Protein AF-A0A2G3PTI4-F1 (afdb_monomer_lite)

Secondary structure (DSSP, 8-state):
-PEEEEEEETTT-SBP-EEEEEEEEEEE-TTS-EEEEEEEEEE-HHHHHS-----TTSEEEE--HHHH-PEEEE--

Structure (mmCIF, N/CA/C/O backbone):
data_AF-A0A2G3PTI4-F1
#
_entry.id   AF-A0A2G3PTI4-F1
#
loop_
_atom_site.group_PDB
_atom_site.id
_atom_site.type_symbol
_atom_site.label_atom_id
_atom_site.label_alt_id
_atom_site.label_comp_id
_atom_site.label_asym_id
_atom_site.label_entity_id
_atom_site.label_seq_id
_atom_site.pdbx_PDB_ins_code
_atom_site.Cartn_x
_atom_site.Cartn_y
_atom_site.Cartn_z
_atom_site.occupancy
_atom_site.B_iso_or_equiv
_atom_site.auth_seq_id
_atom_site.auth_comp_id
_atom_site.auth_asym_id
_atom_site.auth_atom_id
_atom_site.pdbx_PDB_model_num
ATOM 1 N N . MET A 1 1 ? -2.608 1.757 -17.398 1.00 47.62 1 MET A N 1
ATOM 2 C CA . MET A 1 1 ? -1.853 1.084 -16.319 1.00 47.62 1 MET A CA 1
ATOM 3 C C . MET A 1 1 ? -2.663 1.245 -15.044 1.00 47.62 1 MET A C 1
ATOM 5 O O . MET A 1 1 ? -2.729 2.353 -14.525 1.00 47.62 1 MET A O 1
ATOM 9 N N . ASN A 1 2 ? -3.386 0.201 -14.629 1.00 54.62 2 ASN A N 1
ATOM 10 C CA . ASN A 1 2 ? -4.220 0.260 -13.426 1.00 54.62 2 ASN A CA 1
ATOM 11 C C . ASN A 1 2 ? -3.302 0.430 -12.217 1.00 54.62 2 ASN A C 1
ATOM 13 O O . ASN A 1 2 ? -2.374 -0.354 -12.035 1.00 54.62 2 ASN A O 1
ATOM 17 N N . ARG A 1 3 ? -3.521 1.479 -11.426 1.00 81.00 3 ARG A N 1
ATOM 18 C CA . ARG A 1 3 ? -2.807 1.671 -10.164 1.00 81.00 3 ARG A CA 1
ATOM 19 C C . ARG A 1 3 ? -3.668 1.039 -9.080 1.00 81.00 3 ARG A C 1
ATOM 21 O O . ARG A 1 3 ? -4.853 1.338 -9.011 1.00 81.00 3 ARG A O 1
ATOM 28 N N . TYR A 1 4 ? -3.116 0.135 -8.284 1.00 92.12 4 TYR A N 1
ATOM 29 C CA . TYR A 1 4 ? -3.819 -0.408 -7.123 1.00 92.12 4 TYR A CA 1
ATOM 30 C C . TYR A 1 4 ? -3.565 0.473 -5.904 1.00 92.12 4 TYR A C 1
ATOM 32 O O . TYR A 1 4 ? -2.523 1.125 -5.817 1.00 92.12 4 TYR A O 1
ATOM 40 N N . LYS A 1 5 ? -4.495 0.465 -4.955 1.00 94.69 5 LYS A N 1
ATOM 41 C CA . LYS A 1 5 ? -4.359 1.100 -3.642 1.00 94.69 5 LYS A CA 1
ATOM 42 C C . LYS A 1 5 ? -4.765 0.138 -2.530 1.00 94.69 5 LYS A C 1
ATOM 44 O O . LYS A 1 5 ? -5.567 -0.764 -2.764 1.00 94.69 5 LYS A O 1
ATOM 49 N N . THR A 1 6 ? -4.244 0.334 -1.324 1.00 95.50 6 THR A N 1
ATOM 50 C CA . THR A 1 6 ? -4.712 -0.426 -0.156 1.00 95.50 6 THR A CA 1
ATOM 51 C C . THR A 1 6 ? -6.085 0.076 0.296 1.00 95.50 6 THR A C 1
ATOM 53 O O . THR A 1 6 ? -6.344 1.284 0.292 1.00 95.50 6 THR A O 1
ATOM 56 N N . SER A 1 7 ? -6.975 -0.838 0.694 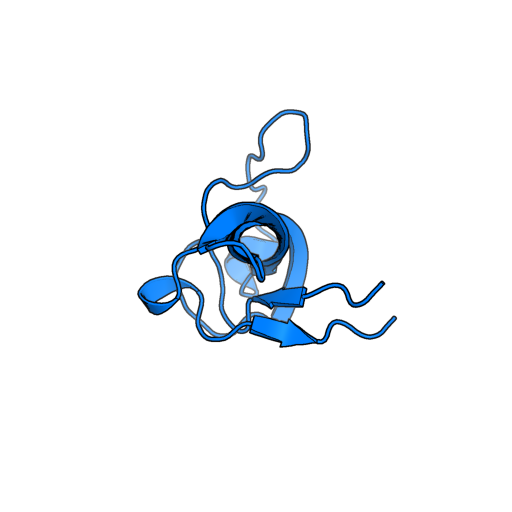1.00 96.06 7 SER A N 1
ATOM 57 C CA . SER A 1 7 ? -8.279 -0.476 1.265 1.00 96.06 7 SER A CA 1
ATOM 58 C C . SER A 1 7 ? -8.156 0.086 2.685 1.00 96.06 7 SER A C 1
ATOM 60 O O . SER A 1 7 ? -9.005 0.874 3.114 1.00 96.06 7 SER A O 1
ATOM 62 N N . ASN A 1 8 ? -7.110 -0.333 3.408 1.00 96.88 8 ASN A N 1
ATOM 63 C CA . ASN A 1 8 ? -6.868 0.006 4.804 1.00 96.88 8 ASN A CA 1
ATOM 64 C C . ASN A 1 8 ? -5.524 0.729 4.986 1.00 96.88 8 ASN A C 1
ATOM 66 O O . ASN A 1 8 ? -4.650 0.717 4.111 1.00 96.88 8 ASN A O 1
ATOM 70 N N . CYS A 1 9 ? -5.379 1.361 6.146 1.00 95.44 9 CYS A N 1
ATOM 71 C CA . CYS A 1 9 ? -4.200 2.064 6.595 1.00 95.44 9 CYS A CA 1
ATOM 72 C C . CYS A 1 9 ? -3.029 1.098 6.736 1.00 95.44 9 CYS A C 1
ATOM 74 O O . CYS A 1 9 ? -3.120 0.097 7.447 1.00 95.44 9 CYS A O 1
ATOM 76 N N . ILE A 1 10 ? -1.900 1.425 6.116 1.00 95.06 10 ILE A N 1
ATOM 77 C CA . ILE A 1 10 ? -0.711 0.569 6.189 1.00 95.06 10 ILE A CA 1
ATOM 78 C C . ILE A 1 10 ? -0.056 0.554 7.586 1.00 95.06 10 ILE A C 1
ATOM 80 O O . ILE A 1 10 ? 0.662 -0.384 7.943 1.00 95.06 10 ILE A O 1
ATOM 84 N N . MET A 1 11 ? -0.341 1.564 8.415 1.00 92.81 11 MET A N 1
ATOM 85 C CA . MET A 1 11 ? 0.219 1.692 9.763 1.00 92.81 11 MET A CA 1
ATOM 86 C C . MET A 1 11 ? -0.562 0.852 10.776 1.00 92.81 11 MET A C 1
ATOM 88 O O . MET A 1 11 ? 0.035 -0.005 11.431 1.00 92.81 11 MET A O 1
ATOM 92 N N . CYS A 1 12 ? -1.887 1.026 10.845 1.00 93.31 12 CYS A N 1
ATOM 93 C CA . CYS A 1 12 ? -2.739 0.420 11.878 1.00 93.31 12 CYS A CA 1
ATOM 94 C C . CYS A 1 12 ? -3.810 -0.559 11.362 1.00 93.31 12 CYS A C 1
ATOM 96 O O . CYS A 1 12 ? -4.379 -1.293 12.161 1.00 93.31 12 CYS A O 1
ATOM 98 N N . GLY A 1 13 ? -4.087 -0.607 10.055 1.00 93.75 13 GLY A N 1
ATOM 99 C CA . GLY A 1 13 ? -5.102 -1.495 9.470 1.00 93.75 13 GLY A CA 1
ATOM 100 C C . GLY A 1 13 ? -6.545 -0.973 9.497 1.00 93.75 13 GLY A C 1
ATOM 101 O O . GLY A 1 13 ? -7.435 -1.655 8.990 1.00 93.75 13 GLY A O 1
ATOM 102 N N . GLU A 1 14 ? -6.794 0.233 10.016 1.00 95.38 14 GLU A N 1
ATOM 103 C CA . GLU A 1 14 ? -8.105 0.904 9.938 1.00 95.38 14 GLU A CA 1
ATOM 104 C C . GLU A 1 14 ? -8.471 1.329 8.510 1.00 95.38 14 GLU A C 1
ATOM 106 O O . GLU A 1 14 ? -7.625 1.323 7.621 1.00 95.38 14 GLU A O 1
ATOM 111 N N . LYS A 1 15 ? -9.719 1.740 8.248 1.00 95.75 15 LYS A N 1
ATOM 112 C CA . LYS A 1 15 ? -10.121 2.167 6.897 1.00 95.75 15 LYS A CA 1
ATOM 113 C C . LYS A 1 15 ? -9.297 3.378 6.435 1.00 95.75 15 LYS A C 1
ATOM 115 O O . LYS A 1 15 ? -9.180 4.375 7.148 1.00 95.75 15 LYS A O 1
ATOM 120 N N . ALA A 1 16 ? -8.734 3.290 5.230 1.00 95.31 16 ALA A N 1
ATOM 121 C CA . ALA A 1 16 ? -7.984 4.394 4.644 1.00 95.31 16 ALA A CA 1
ATOM 122 C C . ALA A 1 16 ? -8.927 5.489 4.121 1.00 95.31 16 ALA A C 1
ATOM 124 O O . ALA A 1 16 ? -9.958 5.193 3.513 1.00 95.31 16 ALA A O 1
ATOM 125 N N . VAL A 1 17 ? -8.542 6.746 4.342 1.00 95.00 17 VAL A N 1
ATOM 126 C CA . VAL A 1 17 ? -9.238 7.955 3.865 1.00 95.00 17 VAL A CA 1
ATOM 127 C C . VAL A 1 17 ? -8.339 8.847 3.002 1.00 95.00 17 VAL A C 1
ATOM 129 O O . VAL A 1 17 ? -8.851 9.666 2.245 1.00 95.00 17 VAL A O 1
ATOM 132 N N . GLY A 1 18 ? -7.016 8.671 3.086 1.00 92.88 18 GLY A N 1
ATOM 133 C CA . GLY A 1 18 ? -6.020 9.336 2.245 1.00 92.88 18 GLY A CA 1
ATOM 134 C C . GLY A 1 18 ? -5.084 8.325 1.585 1.00 92.88 18 GLY A C 1
ATOM 135 O O . GLY A 1 18 ? -4.872 7.236 2.119 1.00 92.88 18 GLY A O 1
ATOM 136 N N . TRP A 1 19 ? -4.548 8.669 0.410 1.00 93.44 19 TRP A N 1
ATOM 137 C CA . TRP A 1 19 ? -3.681 7.792 -0.382 1.00 93.44 19 TRP A CA 1
ATOM 138 C C . TRP A 1 19 ? -2.500 8.563 -0.969 1.00 93.44 19 TRP A C 1
ATOM 140 O O . TRP A 1 19 ? -2.693 9.457 -1.792 1.00 93.44 19 TRP A O 1
ATOM 150 N N . HIS A 1 20 ? -1.279 8.199 -0.576 1.00 91.31 20 HIS A N 1
ATOM 151 C CA . HIS A 1 20 ? -0.041 8.790 -1.090 1.00 91.31 20 HIS A CA 1
ATOM 152 C C . HIS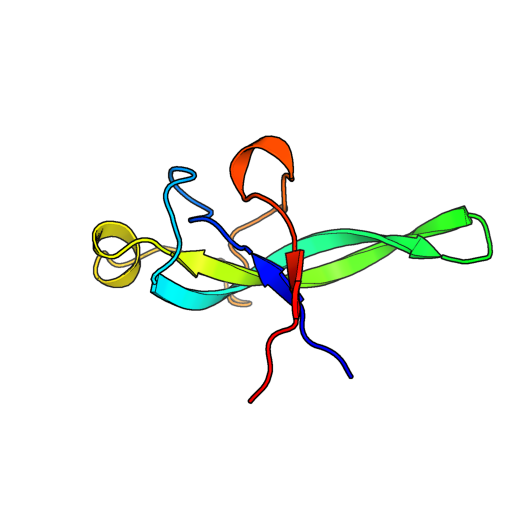 A 1 20 ? 1.148 7.829 -0.946 1.00 91.31 20 HIS A C 1
ATOM 154 O O . HIS A 1 20 ? 1.094 6.859 -0.197 1.00 91.31 20 HIS A O 1
ATOM 160 N N . GLY A 1 21 ? 2.235 8.083 -1.684 1.00 92.38 21 GLY A N 1
ATOM 161 C CA . GLY A 1 21 ? 3.393 7.181 -1.750 1.00 92.38 21 GLY A CA 1
ATOM 162 C C . GLY A 1 21 ? 3.008 5.750 -2.144 1.00 92.38 21 GLY A C 1
ATOM 163 O O . GLY A 1 21 ? 2.037 5.545 -2.879 1.00 92.38 21 GLY A O 1
ATOM 164 N N . HIS A 1 22 ? 3.777 4.751 -1.701 1.00 94.62 22 HIS A N 1
ATOM 165 C CA . HIS A 1 22 ? 3.492 3.353 -2.035 1.00 94.62 22 HIS A CA 1
ATOM 166 C C . HIS A 1 22 ? 4.022 2.327 -1.028 1.00 94.62 22 HIS A C 1
ATOM 168 O O . HIS A 1 22 ? 4.918 2.598 -0.236 1.00 94.62 22 HIS A O 1
ATOM 174 N N . VAL A 1 23 ? 3.479 1.116 -1.113 1.00 94.88 23 VAL A N 1
ATOM 175 C CA . VAL A 1 23 ? 4.053 -0.126 -0.588 1.00 94.88 23 VAL A CA 1
ATOM 176 C C . VAL A 1 23 ? 4.337 -1.078 -1.749 1.00 94.88 23 VAL A C 1
ATOM 178 O O . VAL A 1 23 ? 3.764 -0.951 -2.836 1.00 94.88 23 VAL A O 1
ATOM 181 N N . VAL A 1 24 ? 5.227 -2.038 -1.526 1.00 95.12 24 VAL A N 1
ATOM 182 C CA . VAL A 1 24 ? 5.594 -3.057 -2.511 1.00 95.12 24 VAL A CA 1
ATOM 183 C C . VAL A 1 24 ? 4.783 -4.322 -2.259 1.00 95.12 24 VAL A C 1
ATOM 185 O O . VAL A 1 24 ? 4.850 -4.896 -1.177 1.00 95.12 24 VAL A O 1
ATOM 188 N N . ALA A 1 25 ? 4.000 -4.756 -3.242 1.00 92.75 25 ALA A N 1
ATOM 189 C CA . ALA A 1 25 ? 3.346 -6.060 -3.238 1.00 92.75 25 ALA A CA 1
ATOM 190 C C . ALA A 1 25 ? 4.048 -7.012 -4.214 1.00 92.75 25 ALA A C 1
ATOM 192 O O . ALA A 1 25 ? 4.761 -6.577 -5.118 1.00 92.75 25 ALA A O 1
ATOM 193 N N . LYS A 1 26 ? 3.826 -8.317 -4.039 1.00 91.00 26 LYS A N 1
ATOM 194 C CA . LYS A 1 26 ? 4.305 -9.350 -4.961 1.00 91.00 26 LYS A CA 1
ATOM 195 C C . LYS A 1 26 ? 3.151 -9.833 -5.830 1.00 91.00 26 LYS A C 1
ATOM 197 O O . LYS A 1 26 ? 2.142 -10.295 -5.301 1.00 91.00 26 LYS A O 1
ATOM 202 N N . GLU A 1 27 ? 3.315 -9.770 -7.144 1.00 87.50 27 GLU A N 1
ATOM 203 C CA . GLU A 1 27 ? 2.367 -10.330 -8.111 1.00 87.50 27 GLU A CA 1
ATOM 204 C C . GLU A 1 27 ? 2.985 -11.543 -8.811 1.00 87.50 27 GLU A C 1
ATOM 206 O O . GLU A 1 27 ? 4.164 -11.530 -9.170 1.00 87.50 27 GLU A O 1
ATOM 211 N N . ARG A 1 28 ? 2.199 -12.612 -8.988 1.00 87.94 28 ARG A N 1
ATOM 212 C CA . ARG A 1 28 ? 2.631 -13.813 -9.711 1.00 87.94 28 ARG A CA 1
ATOM 213 C C . ARG A 1 28 ? 2.328 -13.656 -11.197 1.00 87.94 28 ARG A C 1
ATOM 215 O O . ARG A 1 28 ? 1.172 -13.561 -11.591 1.00 87.94 28 ARG A O 1
ATOM 222 N N . MET A 1 29 ? 3.376 -13.699 -12.010 1.00 85.06 29 MET A N 1
ATOM 223 C CA . MET A 1 29 ? 3.292 -13.642 -13.467 1.00 85.06 29 MET A CA 1
ATOM 224 C C . MET A 1 29 ? 2.918 -15.001 -14.067 1.00 85.06 29 MET A C 1
ATOM 226 O O . MET A 1 29 ? 3.037 -16.039 -13.415 1.00 85.06 29 MET A O 1
ATOM 230 N N . ALA A 1 30 ? 2.539 -15.002 -15.350 1.00 84.62 30 ALA A N 1
ATOM 231 C CA . ALA A 1 30 ? 2.133 -16.201 -16.094 1.00 84.62 30 ALA A CA 1
ATOM 232 C C . ALA A 1 30 ? 3.165 -17.346 -16.052 1.00 84.62 30 ALA A C 1
ATOM 234 O O . ALA A 1 30 ? 2.792 -18.512 -16.014 1.00 84.62 30 ALA A O 1
ATOM 235 N N . LEU A 1 31 ? 4.461 -17.020 -15.996 1.00 88.44 31 LEU A N 1
ATOM 236 C CA . LEU A 1 31 ? 5.556 -17.995 -15.889 1.00 88.44 31 LEU A CA 1
ATOM 237 C C . LEU A 1 31 ? 5.864 -18.422 -14.440 1.00 88.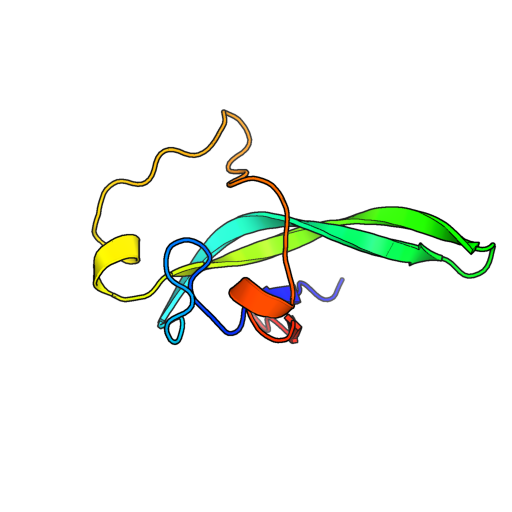44 31 LEU A C 1
ATOM 239 O O . LEU A 1 31 ? 6.892 -19.034 -14.177 1.00 88.44 31 LEU A O 1
ATOM 243 N N . GLY A 1 32 ? 5.017 -18.061 -13.474 1.00 87.38 32 GLY A N 1
ATOM 244 C CA . GLY A 1 32 ? 5.166 -18.424 -12.063 1.00 87.38 32 GLY A CA 1
ATOM 245 C C . GLY A 1 32 ? 6.148 -17.563 -11.261 1.00 87.38 32 GLY A C 1
ATOM 246 O O . GLY A 1 32 ? 6.186 -17.691 -10.038 1.00 87.38 32 GLY A O 1
ATOM 247 N N . ASN A 1 33 ? 6.890 -16.664 -11.910 1.00 90.69 33 ASN A N 1
ATOM 248 C CA . ASN A 1 33 ? 7.784 -15.716 -11.243 1.00 90.69 33 ASN A CA 1
ATOM 249 C C . ASN A 1 33 ? 6.998 -14.666 -10.448 1.00 90.69 33 ASN A C 1
ATOM 251 O O . ASN A 1 33 ? 5.934 -14.222 -10.884 1.00 90.69 33 ASN A O 1
ATOM 255 N N . LEU A 1 34 ? 7.544 -14.246 -9.305 1.00 90.62 34 LEU A N 1
ATOM 256 C CA . LEU A 1 34 ? 7.009 -13.132 -8.522 1.00 90.62 34 LEU A CA 1
ATOM 257 C C . LEU A 1 34 ? 7.723 -11.839 -8.911 1.00 90.62 34 LEU A C 1
ATOM 259 O O . LEU A 1 34 ? 8.953 -11.792 -8.903 1.00 90.62 34 LEU A O 1
ATOM 263 N N . ILE A 1 35 ? 6.955 -10.796 -9.209 1.00 91.50 35 ILE A N 1
ATOM 264 C CA . ILE A 1 35 ? 7.469 -9.452 -9.480 1.00 91.50 35 ILE A CA 1
ATOM 265 C C . ILE A 1 35 ? 7.026 -8.473 -8.398 1.00 91.50 35 ILE A C 1
ATOM 267 O O . ILE A 1 35 ? 5.982 -8.659 -7.771 1.00 91.50 35 ILE A O 1
ATOM 271 N N . ASP A 1 36 ? 7.825 -7.429 -8.195 1.00 92.31 36 ASP A N 1
ATOM 272 C CA . ASP A 1 36 ? 7.456 -6.305 -7.342 1.00 92.31 36 ASP A CA 1
ATOM 273 C C . ASP A 1 36 ? 6.518 -5.356 -8.080 1.00 92.31 36 ASP A C 1
ATOM 275 O O . ASP A 1 36 ? 6.837 -4.854 -9.160 1.00 92.31 36 ASP A O 1
ATOM 279 N N . VAL A 1 37 ? 5.372 -5.078 -7.465 1.00 91.56 37 VAL A N 1
ATOM 280 C CA . VAL A 1 37 ? 4.391 -4.114 -7.957 1.00 91.56 37 VAL A CA 1
ATOM 281 C C . VAL A 1 37 ? 4.145 -3.037 -6.915 1.00 91.56 37 VAL A C 1
ATOM 283 O O . VAL A 1 37 ? 3.992 -3.304 -5.722 1.00 91.56 37 VAL A O 1
ATOM 286 N N . LYS A 1 38 ? 4.121 -1.784 -7.370 1.00 93.38 38 LYS A N 1
ATOM 287 C CA . LYS A 1 38 ? 3.854 -0.634 -6.505 1.00 93.38 38 LYS A CA 1
ATOM 288 C C . LYS A 1 38 ? 2.351 -0.487 -6.300 1.00 93.38 38 LYS A C 1
ATOM 290 O O . LYS A 1 38 ? 1.600 -0.359 -7.266 1.00 93.38 38 LYS A O 1
ATOM 295 N N . VAL A 1 39 ? 1.939 -0.452 -5.041 1.00 94.06 39 VAL A N 1
ATOM 296 C CA . VAL A 1 39 ? 0.557 -0.230 -4.611 1.00 94.06 39 VAL A CA 1
ATOM 297 C C . VAL A 1 39 ? 0.513 1.065 -3.817 1.00 94.06 39 VAL A C 1
ATOM 299 O O . VAL A 1 39 ? 1.318 1.255 -2.912 1.00 94.06 39 VAL A O 1
ATOM 302 N N . ILE A 1 40 ? -0.428 1.952 -4.126 1.00 94.69 40 ILE A N 1
ATOM 303 C CA . ILE A 1 40 ? -0.573 3.224 -3.418 1.00 94.69 40 ILE A CA 1
ATOM 304 C C . ILE A 1 40 ? -0.936 2.951 -1.954 1.00 94.69 40 ILE A C 1
ATOM 306 O O . ILE A 1 40 ? -1.894 2.225 -1.667 1.00 94.69 40 ILE A O 1
ATOM 310 N N . ALA A 1 41 ? -0.164 3.531 -1.037 1.00 94.62 41 ALA A N 1
ATOM 311 C CA . ALA A 1 41 ? -0.366 3.341 0.391 1.00 94.62 41 ALA A CA 1
ATOM 312 C C . ALA A 1 41 ? -1.549 4.183 0.881 1.00 94.62 41 ALA A C 1
ATOM 314 O O . ALA A 1 41 ? -1.630 5.379 0.608 1.00 94.62 41 ALA A O 1
ATOM 315 N N . GLY A 1 42 ? -2.480 3.533 1.575 1.00 95.19 42 GLY A N 1
ATOM 316 C CA . GLY A 1 42 ? -3.606 4.170 2.243 1.00 95.19 42 GLY A CA 1
ATOM 317 C C . GLY A 1 42 ? -3.295 4.504 3.699 1.00 95.19 42 GLY A C 1
ATOM 318 O O . GLY A 1 42 ? -2.568 3.769 4.375 1.00 95.19 42 GLY A O 1
ATOM 319 N N . PHE A 1 43 ? -3.903 5.578 4.197 1.00 95.19 43 PHE A N 1
ATOM 320 C CA . PHE A 1 43 ? -3.751 6.074 5.563 1.00 95.19 43 PHE A CA 1
ATOM 321 C C . PHE A 1 43 ? -5.102 6.451 6.171 1.00 95.19 43 PHE A C 1
ATOM 323 O O . PHE A 1 43 ? -5.969 6.999 5.484 1.00 95.19 43 PHE A O 1
ATOM 330 N N . CYS A 1 44 ? -5.302 6.131 7.454 1.00 95.12 44 CYS A N 1
ATOM 331 C CA . CYS A 1 44 ? -6.426 6.669 8.221 1.00 95.12 44 CYS A CA 1
ATOM 332 C C . CYS A 1 44 ? -6.161 8.147 8.546 1.00 95.12 44 CYS A C 1
ATOM 334 O O . CYS A 1 44 ? -5.055 8.638 8.326 1.00 95.12 44 CYS A O 1
ATOM 336 N N . LYS A 1 45 ? -7.167 8.864 9.056 1.00 93.75 45 LYS A N 1
ATOM 337 C CA . LYS A 1 45 ? -7.083 10.317 9.267 1.00 93.75 45 LYS A CA 1
ATOM 338 C C . LYS A 1 45 ? -5.850 10.723 10.087 1.00 93.75 45 LYS A C 1
ATOM 340 O O . LYS A 1 45 ? -5.082 11.564 9.639 1.00 93.75 45 LYS A O 1
ATOM 345 N N . GLU A 1 46 ? -5.630 10.054 11.217 1.00 93.62 46 GLU A N 1
ATOM 346 C CA . GLU A 1 46 ? -4.508 10.326 12.122 1.00 93.62 46 GLU A CA 1
ATOM 347 C C . GLU A 1 46 ? -3.149 10.156 11.429 1.00 93.62 46 GLU A C 1
ATOM 349 O O . GLU A 1 46 ? -2.311 11.054 11.454 1.00 93.62 46 GLU A O 1
ATOM 354 N N . HIS A 1 47 ? -2.951 9.035 10.733 1.00 93.50 47 HIS A N 1
ATOM 355 C CA . HIS A 1 47 ? -1.691 8.749 10.047 1.00 93.50 47 HIS A CA 1
ATOM 356 C C . HIS A 1 47 ? -1.511 9.532 8.739 1.00 93.50 47 HIS A C 1
ATOM 358 O O . HIS A 1 47 ? -0.396 9.624 8.249 1.00 93.50 47 HIS A O 1
ATOM 364 N N . ASN A 1 48 ? -2.578 10.081 8.156 1.00 90.31 48 ASN A N 1
ATOM 365 C CA . ASN A 1 48 ? -2.489 10.928 6.966 1.00 90.31 48 ASN A CA 1
ATOM 366 C C . ASN A 1 48 ? -2.059 12.365 7.313 1.00 90.31 48 ASN A C 1
ATOM 368 O O . ASN A 1 48 ? -1.478 13.054 6.481 1.00 90.31 48 ASN A O 1
ATOM 372 N N . GLU A 1 49 ? -2.371 12.826 8.527 1.00 87.12 49 GLU A N 1
ATOM 373 C CA . GLU A 1 49 ? -2.005 14.155 9.038 1.00 87.12 49 GLU A CA 1
ATOM 374 C C . GLU A 1 49 ? -0.697 14.119 9.851 1.00 87.12 49 GLU A C 1
ATOM 376 O O . GLU A 1 49 ? 0.038 15.107 9.901 1.00 87.12 49 GLU A O 1
ATOM 381 N N . GLY A 1 50 ? -0.376 12.975 10.463 1.00 76.50 50 GLY A N 1
ATOM 382 C CA . GLY A 1 5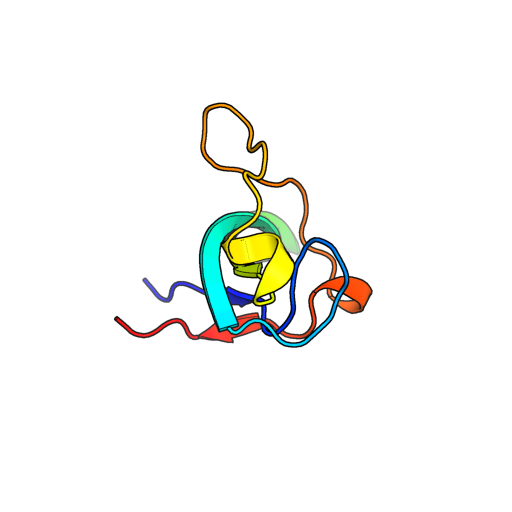0 ? 0.895 12.735 11.138 1.00 76.50 50 GLY A CA 1
ATOM 383 C C . GLY A 1 50 ? 2.032 12.588 10.130 1.00 76.50 50 GLY A C 1
ATOM 384 O O . GLY A 1 50 ? 1.946 11.791 9.204 1.00 76.50 50 GLY A O 1
ATOM 385 N N . GLY A 1 51 ? 3.115 13.349 10.293 1.00 72.06 51 GLY A N 1
ATOM 386 C CA . GLY A 1 51 ? 4.286 13.259 9.420 1.00 72.06 51 GLY A CA 1
ATOM 387 C C . GLY A 1 51 ? 4.875 11.845 9.410 1.00 72.06 51 GLY A C 1
ATOM 388 O O . GLY A 1 51 ? 5.571 11.450 10.341 1.00 72.06 51 GLY A O 1
ATOM 389 N N . LEU A 1 52 ? 4.590 11.080 8.357 1.00 83.50 52 LEU A N 1
ATOM 390 C CA . LEU A 1 52 ? 5.097 9.724 8.183 1.00 83.50 52 LEU A CA 1
ATOM 391 C C . LEU A 1 52 ? 6.445 9.732 7.473 1.00 83.50 52 LEU A C 1
ATOM 393 O O . LEU A 1 52 ? 6.619 10.387 6.444 1.00 83.50 52 LEU A O 1
ATOM 397 N N . GLN A 1 53 ? 7.379 8.929 7.975 1.00 82.19 53 GLN A N 1
ATOM 398 C CA . GLN A 1 53 ? 8.681 8.764 7.347 1.00 82.19 53 GLN A CA 1
ATOM 399 C C . GLN A 1 53 ? 8.618 7.653 6.293 1.00 82.19 53 GLN A C 1
ATOM 401 O O . GLN A 1 53 ? 8.490 6.475 6.625 1.00 82.19 53 GLN A O 1
ATOM 406 N N . SER A 1 54 ? 8.694 8.024 5.015 1.00 88.19 54 SER A N 1
ATOM 407 C CA . SER A 1 54 ? 8.993 7.083 3.933 1.00 88.19 54 SER A CA 1
ATOM 408 C C . SER A 1 54 ? 10.500 6.976 3.709 1.00 88.19 54 SER A C 1
ATOM 410 O O . SER A 1 54 ? 11.272 7.821 4.169 1.00 88.19 54 SER A O 1
ATOM 412 N N . ASP A 1 55 ? 10.922 5.984 2.926 1.00 90.12 55 ASP A N 1
ATOM 413 C CA . ASP A 1 55 ? 12.251 6.030 2.319 1.00 90.12 55 ASP A CA 1
ATOM 414 C C . ASP A 1 55 ? 12.365 7.172 1.281 1.00 90.12 55 ASP A C 1
ATOM 416 O O . ASP A 1 55 ? 11.392 7.876 0.976 1.00 90.12 55 ASP A O 1
ATOM 420 N N . ILE A 1 56 ? 13.561 7.340 0.704 1.00 88.50 56 ILE A N 1
ATOM 421 C CA . ILE A 1 56 ? 13.857 8.367 -0.311 1.00 88.50 56 ILE A CA 1
ATOM 422 C C . ILE A 1 56 ? 13.002 8.248 -1.588 1.00 88.50 56 ILE A C 1
ATOM 424 O O . ILE A 1 56 ? 12.879 9.209 -2.341 1.00 88.50 56 ILE A O 1
ATOM 428 N N . ASN A 1 57 ? 12.384 7.091 -1.834 1.00 88.94 57 ASN A N 1
ATOM 429 C CA . ASN A 1 57 ? 11.545 6.827 -3.000 1.00 88.94 57 ASN A CA 1
ATOM 430 C C . ASN A 1 57 ? 10.042 6.944 -2.693 1.00 88.94 57 ASN A C 1
ATOM 432 O O . ASN A 1 57 ? 9.217 6.625 -3.556 1.00 88.94 57 ASN A O 1
ATOM 436 N N . GLY A 1 58 ? 9.662 7.350 -1.478 1.00 88.94 58 GLY A N 1
ATOM 437 C CA . GLY A 1 58 ? 8.262 7.382 -1.056 1.00 88.94 58 GLY A CA 1
ATOM 438 C C . GLY A 1 58 ? 7.669 5.987 -0.834 1.00 88.94 58 GLY A C 1
ATOM 439 O O . GLY A 1 58 ? 6.467 5.796 -1.046 1.00 88.94 58 GLY A O 1
ATOM 440 N N . CYS A 1 59 ? 8.504 4.999 -0.494 1.00 93.62 59 CYS A N 1
ATOM 441 C CA . CYS A 1 59 ? 8.093 3.649 -0.129 1.00 93.62 59 CYS A CA 1
ATOM 442 C C . CYS A 1 59 ? 7.946 3.527 1.392 1.00 93.62 59 CYS A C 1
ATOM 444 O O . CYS A 1 59 ? 8.825 3.932 2.155 1.00 93.62 59 CYS A O 1
ATOM 446 N N . TYR A 1 60 ? 6.846 2.917 1.822 1.00 93.75 60 TYR A N 1
ATOM 447 C CA . TYR A 1 60 ? 6.541 2.623 3.224 1.00 93.75 60 TYR A CA 1
ATOM 448 C C . TYR A 1 60 ? 6.743 1.140 3.576 1.00 93.75 60 TYR A C 1
ATOM 450 O O . TYR A 1 60 ? 6.261 0.658 4.599 1.00 93.75 60 TYR A O 1
ATOM 458 N N . GLY A 1 61 ? 7.444 0.396 2.716 1.00 93.44 61 GLY A N 1
ATOM 459 C CA . GLY A 1 61 ? 7.782 -1.009 2.925 1.00 93.44 61 GLY A CA 1
ATOM 460 C C . GLY A 1 61 ? 6.907 -1.977 2.128 1.00 93.44 61 GLY A C 1
ATOM 461 O O . GLY A 1 61 ? 6.561 -1.726 0.974 1.00 93.44 61 GLY A O 1
ATOM 462 N N . GLN A 1 62 ? 6.601 -3.127 2.729 1.00 94.56 62 GLN A N 1
ATOM 463 C CA . GLN A 1 62 ? 5.962 -4.263 2.058 1.00 94.56 62 GLN A CA 1
ATOM 464 C C . GLN A 1 62 ? 4.455 -4.315 2.332 1.00 94.56 62 GLN A C 1
ATOM 466 O O . GLN A 1 62 ? 3.994 -4.056 3.443 1.00 94.56 62 GLN A O 1
ATOM 471 N N . TYR A 1 63 ? 3.677 -4.691 1.323 1.00 94.44 63 TYR A N 1
ATOM 472 C CA . TYR A 1 63 ? 2.247 -4.931 1.443 1.00 94.44 63 TYR A CA 1
ATOM 473 C C . TYR A 1 63 ? 1.967 -6.258 2.156 1.00 94.44 63 TYR A C 1
ATOM 475 O O . TYR A 1 63 ? 2.547 -7.292 1.831 1.00 94.44 63 TYR A O 1
ATOM 483 N N . SER A 1 64 ? 1.005 -6.238 3.078 1.00 93.06 64 SER A N 1
ATOM 484 C CA . SER A 1 64 ? 0.452 -7.433 3.705 1.00 93.06 64 SER A CA 1
ATOM 485 C C . SER A 1 64 ? -1.067 -7.407 3.602 1.00 93.06 64 SER A C 1
ATOM 487 O O . SER A 1 64 ? -1.700 -6.505 4.147 1.00 93.0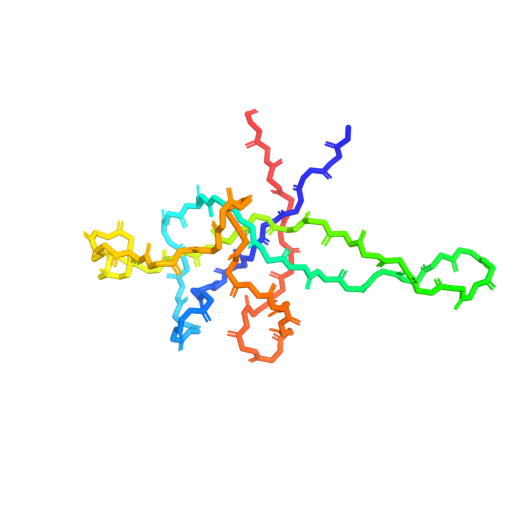6 64 SER A O 1
ATOM 489 N N . ARG A 1 65 ? -1.673 -8.405 2.945 1.00 91.62 65 ARG A N 1
ATOM 490 C CA . ARG A 1 65 ? -3.139 -8.487 2.797 1.00 91.62 65 ARG A CA 1
ATOM 491 C C . ARG A 1 65 ? -3.860 -8.590 4.139 1.00 91.62 65 ARG A C 1
ATOM 493 O O . ARG A 1 65 ? -4.926 -8.007 4.292 1.00 91.62 65 ARG A O 1
ATOM 500 N N . SER A 1 66 ? -3.276 -9.290 5.113 1.00 90.69 66 SER A N 1
ATOM 501 C CA . SER A 1 66 ? -3.879 -9.444 6.443 1.00 90.69 66 SER A CA 1
ATOM 502 C C . SER A 1 66 ? -3.941 -8.129 7.219 1.00 90.69 66 SER A C 1
ATOM 504 O O . SER A 1 66 ? -4.850 -7.948 8.021 1.00 90.69 66 SER A O 1
ATOM 506 N N . LYS A 1 67 ? -3.005 -7.206 6.965 1.00 90.00 67 LYS A N 1
ATOM 507 C CA . LYS A 1 67 ? -2.931 -5.911 7.653 1.00 90.00 67 LYS A CA 1
ATOM 508 C C . LYS A 1 67 ? -3.572 -4.776 6.850 1.00 90.00 67 LYS A C 1
ATOM 510 O O . LYS A 1 67 ? -4.260 -3.933 7.408 1.00 90.00 67 LYS A O 1
ATOM 515 N N . HIS A 1 68 ? -3.329 -4.733 5.543 1.00 93.31 68 HIS A N 1
ATOM 516 C CA . HIS A 1 68 ? -3.653 -3.592 4.677 1.00 93.31 68 HIS A CA 1
ATOM 517 C C . HIS A 1 68 ? -4.953 -3.787 3.883 1.00 93.31 68 HIS A C 1
ATOM 519 O O . HIS A 1 68 ? -5.344 -2.901 3.120 1.00 93.31 68 HIS A O 1
ATOM 525 N N . GLY A 1 69 ? -5.617 -4.930 4.070 1.00 90.81 69 GLY A N 1
ATOM 526 C CA . GLY A 1 69 ? -6.853 -5.279 3.384 1.00 90.81 69 GLY A CA 1
ATOM 527 C C . GLY A 1 69 ? -6.642 -5.588 1.905 1.00 90.81 69 GLY A C 1
ATOM 528 O O . GLY A 1 69 ? -5.515 -5.767 1.434 1.00 90.81 69 GLY A O 1
ATOM 529 N N . GLU A 1 70 ? -7.741 -5.703 1.168 1.00 92.06 70 GLU A N 1
ATOM 530 C CA . GLU A 1 70 ? -7.700 -5.995 -0.261 1.00 92.06 70 GLU A CA 1
ATOM 531 C C . GLU A 1 70 ? -7.179 -4.806 -1.071 1.00 92.06 70 GLU A C 1
ATOM 533 O O . GLU A 1 70 ? -7.222 -3.648 -0.646 1.00 92.06 70 GLU A O 1
ATOM 538 N N . LEU A 1 71 ? -6.651 -5.111 -2.254 1.00 92.69 71 LEU A N 1
ATOM 539 C CA . LEU A 1 71 ? -6.222 -4.090 -3.195 1.00 92.69 71 LEU A CA 1
ATOM 540 C C . LEU A 1 71 ? -7.415 -3.618 -4.020 1.00 92.69 71 LEU A C 1
ATOM 542 O O . LEU A 1 71 ? -8.069 -4.408 -4.696 1.00 92.69 71 LEU A O 1
ATOM 546 N N . GLU A 1 72 ? -7.664 -2.315 -3.996 1.00 92.88 72 GLU A N 1
ATOM 547 C CA . GLU A 1 72 ? -8.714 -1.669 -4.777 1.00 92.88 72 GLU A CA 1
ATOM 548 C C . GLU A 1 72 ? -8.105 -0.975 -6.005 1.00 92.88 72 GLU A C 1
ATOM 550 O O . GLU A 1 72 ? -6.959 -0.518 -5.985 1.00 92.88 72 GLU A O 1
ATOM 555 N N . VAL A 1 73 ? -8.876 -0.857 -7.088 1.00 90.31 73 VAL A N 1
ATOM 556 C CA . VAL A 1 73 ? -8.449 -0.100 -8.274 1.00 90.31 73 VAL A CA 1
ATOM 557 C C . VAL A 1 73 ? -8.482 1.396 -7.958 1.00 90.31 73 VAL A C 1
ATOM 559 O O . VAL A 1 73 ? -9.520 1.944 -7.591 1.00 90.31 73 VAL A O 1
ATOM 562 N N . PHE A 1 74 ? -7.353 2.075 -8.136 1.00 83.31 74 PHE A N 1
ATOM 563 C CA . PHE A 1 74 ? -7.243 3.524 -8.044 1.00 83.31 74 PHE A CA 1
ATOM 564 C C . PHE A 1 74 ? -7.565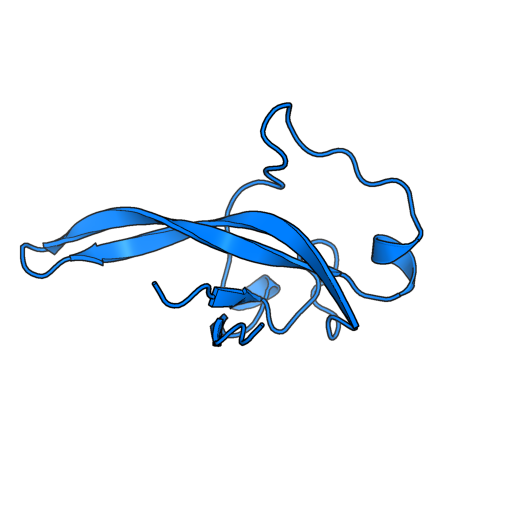 4.148 -9.403 1.00 83.31 74 PHE A C 1
ATOM 566 O O . PHE A 1 74 ? -6.817 3.983 -10.372 1.00 83.31 74 PHE A O 1
ATOM 573 N N . LYS A 1 75 ? -8.701 4.845 -9.473 1.00 76.12 75 LYS A N 1
ATOM 574 C CA . LYS A 1 75 ? -9.115 5.641 -10.632 1.00 76.12 75 LYS A CA 1
ATOM 575 C C . LYS A 1 75 ? -8.797 7.108 -10.335 1.00 76.12 75 LYS A C 1
ATOM 577 O O . LYS A 1 75 ? -9.128 7.572 -9.248 1.00 76.12 75 LYS A O 1
ATOM 582 N N . ILE A 1 76 ? -8.106 7.765 -11.268 1.00 61.19 76 ILE A N 1
ATOM 583 C CA . ILE A 1 76 ? -7.813 9.209 -11.249 1.00 61.19 76 ILE A CA 1
ATOM 584 C C . ILE A 1 76 ? -9.003 9.942 -11.857 1.00 61.19 76 ILE A C 1
ATOM 586 O O . ILE A 1 76 ? -9.539 9.405 -12.854 1.00 61.19 76 ILE A O 1
#

Foldseek 3Di:
DWAWAFQAAPPAQHGFDDWAFWEWEWDQDPVRDTDTDTHIGGHDPVRVPPDDDDPPRSYPYHDDCVRRPDIDTDDD

Radius of gyration: 12.3 Å; chains: 1; bounding box: 24×33×28 Å

Sequence (76 aa):
MNRYKTSNCIMCGEKAVGWHGHVVAKERMALGNLIDVKVIAGFCKEHNEGGLQSDINGCYGQYSRSKHGELEVFKI

pLDDT: mean 89.65, std 8.63, range [47.62, 96.88]